Protein AF-A0A2T7AYG4-F1 (afdb_monomer)

Solvent-accessible surface area (backbone atoms only — not comparable to full-atom values): 3706 Å² total; per-residue (Å²): 125,64,64,64,56,52,49,53,50,50,51,51,51,50,60,65,48,45,47,54,71,76,38,47,71,60,43,53,50,50,52,51,56,58,70,70,47,58,66,70,57,53,50,50,53,53,48,49,52,53,51,50,51,50,51,52,50,54,51,52,55,60,73,77,105

Mean predicted aligned error: 6.22 Å

InterPro domains:
  IPR019201 Protein of unknown function DUF2065 [PF09838] (6-60)
  IPR019201 Protein of unknown function DUF2065 [PTHR38602] (1-62)

Organism: NCBI:txid413501

Radius of gyration: 15.67 Å; Cα contacts (8 Å, |Δi|>4): 6; chains: 1; bounding box: 37×26×33 Å

Sequence (65 aa):
MNTTVLLALALVLVVEGLGPLLFPRLWRRMIVSVAQLPDTLLRRFGGGLVVAGIVIYYMLRKTIN

Structure (mmCIF, N/CA/C/O backbone):
data_AF-A0A2T7AYG4-F1
#
_entry.id   AF-A0A2T7AYG4-F1
#
loop_
_atom_site.group_PDB
_atom_site.id
_atom_site.type_symbol
_atom_site.label_atom_id
_atom_site.label_alt_id
_atom_site.label_comp_i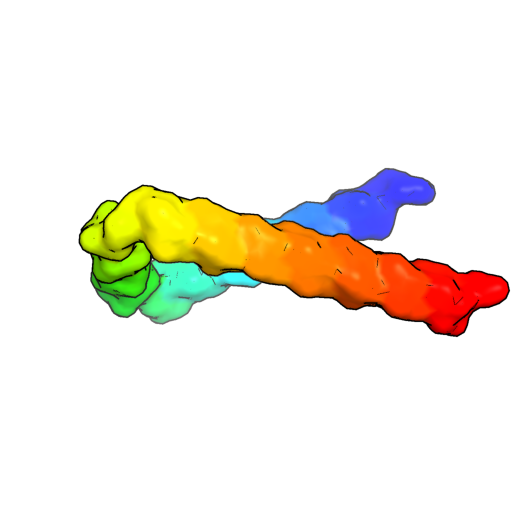d
_atom_site.label_asym_id
_atom_site.label_entity_id
_atom_site.label_seq_id
_atom_site.pdbx_PDB_ins_code
_atom_site.Cartn_x
_atom_site.Cartn_y
_atom_site.Cartn_z
_atom_site.occupancy
_atom_site.B_iso_or_equiv
_atom_site.auth_seq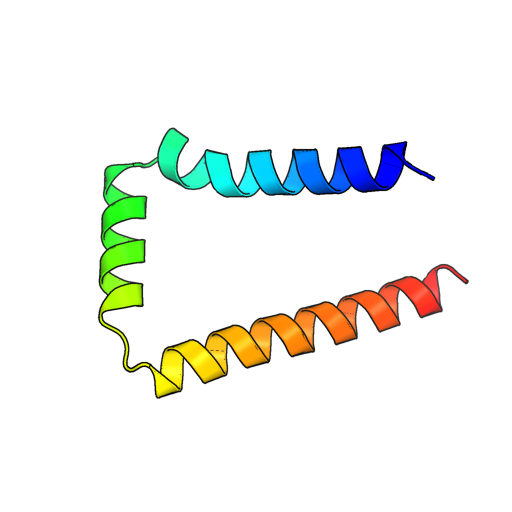_id
_atom_site.auth_comp_id
_atom_site.auth_asym_id
_atom_site.auth_atom_id
_atom_site.pdbx_PDB_model_num
ATOM 1 N N . MET A 1 1 ? 21.353 -7.304 -9.565 1.00 57.66 1 MET A N 1
ATOM 2 C CA . MET A 1 1 ? 20.063 -7.939 -9.203 1.00 57.66 1 MET A CA 1
ATOM 3 C C . MET A 1 1 ? 19.481 -7.407 -7.886 1.00 57.66 1 MET A C 1
ATOM 5 O O . MET A 1 1 ? 18.267 -7.399 -7.762 1.00 57.66 1 MET A O 1
ATOM 9 N N . ASN A 1 2 ? 20.282 -6.865 -6.954 1.00 72.12 2 ASN A N 1
ATOM 10 C CA . ASN A 1 2 ? 19.762 -6.322 -5.682 1.00 72.12 2 ASN A CA 1
ATOM 11 C C . ASN A 1 2 ? 19.218 -4.885 -5.777 1.00 72.12 2 ASN A C 1
ATOM 13 O O . ASN A 1 2 ? 18.294 -4.534 -5.050 1.00 72.12 2 ASN A O 1
ATOM 17 N N . THR A 1 3 ? 19.744 -4.058 -6.685 1.00 83.56 3 THR A N 1
ATOM 18 C CA . THR A 1 3 ? 19.366 -2.638 -6.788 1.00 83.56 3 THR A CA 1
ATOM 19 C C . THR A 1 3 ? 17.911 -2.446 -7.212 1.00 83.56 3 THR A C 1
ATOM 21 O O . THR A 1 3 ? 17.236 -1.579 -6.677 1.00 83.56 3 THR A O 1
ATOM 24 N N . THR A 1 4 ? 17.393 -3.283 -8.117 1.00 85.75 4 THR A N 1
ATOM 25 C CA . THR A 1 4 ? 15.993 -3.213 -8.568 1.00 85.75 4 THR A CA 1
ATOM 26 C C . THR A 1 4 ? 15.014 -3.578 -7.453 1.00 85.75 4 THR A C 1
ATOM 28 O O . THR A 1 4 ? 13.979 -2.936 -7.319 1.00 85.75 4 THR A O 1
ATOM 31 N N . VAL A 1 5 ? 15.355 -4.570 -6.623 1.00 85.44 5 VAL A N 1
ATOM 32 C CA . VAL A 1 5 ? 14.534 -4.964 -5.466 1.00 85.44 5 VAL A CA 1
ATOM 33 C C . VAL A 1 5 ? 14.541 -3.863 -4.407 1.00 85.44 5 VAL A C 1
ATOM 35 O O . VAL A 1 5 ? 13.484 -3.493 -3.907 1.00 85.44 5 VAL A O 1
ATOM 38 N N . LEU A 1 6 ? 15.712 -3.286 -4.116 1.00 90.06 6 LEU A N 1
ATOM 39 C CA . LEU A 1 6 ? 15.843 -2.144 -3.204 1.00 90.06 6 LEU A CA 1
ATOM 40 C C . LEU A 1 6 ? 15.081 -0.912 -3.709 1.00 90.06 6 LEU A C 1
ATOM 42 O O . LEU A 1 6 ? 14.433 -0.236 -2.918 1.00 90.06 6 LEU A O 1
ATOM 46 N N . LEU A 1 7 ? 15.108 -0.645 -5.018 1.00 90.62 7 LEU A N 1
ATOM 47 C CA . LEU A 1 7 ? 14.357 0.450 -5.632 1.00 90.62 7 LEU A CA 1
ATOM 48 C C . LEU A 1 7 ? 12.842 0.218 -5.539 1.00 90.62 7 LEU A C 1
ATOM 50 O O . LEU A 1 7 ? 12.108 1.126 -5.158 1.00 90.62 7 LEU A O 1
ATOM 54 N N . ALA A 1 8 ? 12.371 -0.995 -5.847 1.00 89.44 8 ALA A N 1
ATOM 55 C CA . ALA A 1 8 ? 10.961 -1.350 -5.716 1.00 89.44 8 ALA A CA 1
ATOM 56 C C . ALA A 1 8 ? 10.488 -1.216 -4.261 1.00 89.44 8 ALA A C 1
ATOM 58 O O . ALA A 1 8 ? 9.434 -0.635 -4.011 1.00 89.44 8 ALA A O 1
ATOM 59 N N . LEU A 1 9 ? 11.298 -1.672 -3.299 1.00 90.44 9 LEU A N 1
ATOM 60 C CA . LEU A 1 9 ? 11.019 -1.509 -1.874 1.00 90.44 9 LEU A CA 1
ATOM 61 C C . LEU A 1 9 ? 10.984 -0.028 -1.465 1.00 90.44 9 LEU A C 1
ATOM 63 O O . LEU A 1 9 ? 10.069 0.384 -0.757 1.00 90.44 9 LEU A O 1
ATOM 67 N N . ALA A 1 10 ? 11.934 0.783 -1.939 1.00 92.50 10 ALA A N 1
ATOM 68 C CA . ALA A 1 10 ? 11.957 2.219 -1.672 1.00 92.50 10 ALA A CA 1
ATOM 69 C C . ALA A 1 10 ? 10.693 2.916 -2.200 1.00 92.50 10 ALA A C 1
ATOM 71 O O . ALA A 1 10 ? 10.093 3.713 -1.484 1.00 92.50 10 ALA A O 1
ATOM 72 N N . LEU A 1 11 ? 10.244 2.579 -3.413 1.00 92.75 11 LEU A N 1
ATOM 73 C CA . LEU A 1 11 ? 9.011 3.127 -3.984 1.00 92.75 11 LEU A CA 1
ATOM 74 C C . LEU A 1 11 ? 7.769 2.705 -3.191 1.00 92.75 11 LEU A C 1
ATOM 76 O O . LEU A 1 11 ? 6.913 3.547 -2.929 1.00 92.75 11 LEU A O 1
ATOM 80 N N . VAL A 1 12 ? 7.687 1.442 -2.760 1.00 93.25 12 VAL A N 1
ATOM 81 C CA . VAL A 1 12 ? 6.593 0.964 -1.896 1.00 93.25 12 VAL A CA 1
ATOM 82 C C . VAL A 1 12 ? 6.560 1.745 -0.582 1.00 93.25 12 VAL A C 1
ATOM 84 O O . VAL A 1 12 ? 5.496 2.209 -0.185 1.00 93.25 12 VAL A O 1
ATOM 87 N N . LEU A 1 13 ? 7.713 1.967 0.057 1.00 92.62 13 LEU A N 1
ATOM 88 C CA . LEU A 1 13 ? 7.801 2.749 1.294 1.00 92.62 13 LEU A CA 1
ATOM 89 C C . LEU A 1 13 ? 7.397 4.214 1.100 1.00 92.62 13 LEU A C 1
ATOM 91 O O . LEU A 1 13 ? 6.727 4.777 1.963 1.00 92.62 13 LEU A O 1
ATOM 95 N N . VAL A 1 14 ? 7.774 4.831 -0.023 1.00 93.94 14 VAL A N 1
ATOM 96 C CA . VAL A 1 14 ? 7.339 6.195 -0.351 1.00 93.94 14 VAL A CA 1
ATOM 97 C C . VAL A 1 14 ? 5.820 6.235 -0.504 1.00 93.94 14 VAL A C 1
ATOM 99 O O . VAL A 1 14 ? 5.177 7.070 0.121 1.00 93.94 14 VAL A O 1
ATOM 102 N N . VAL A 1 15 ? 5.227 5.319 -1.273 1.00 91.06 15 VAL A N 1
ATOM 103 C CA . VAL A 1 15 ? 3.771 5.288 -1.497 1.00 91.06 15 VAL A CA 1
ATOM 104 C C . VAL A 1 15 ? 3.001 5.025 -0.198 1.00 91.06 15 VAL A C 1
ATOM 106 O O . VAL A 1 15 ? 2.058 5.758 0.101 1.00 91.06 15 VAL A O 1
ATOM 109 N N . GLU A 1 16 ? 3.429 4.050 0.605 1.00 88.94 16 GLU A N 1
ATOM 110 C CA . GLU A 1 16 ? 2.828 3.749 1.914 1.00 88.94 16 GLU A CA 1
ATOM 111 C C . GLU A 1 16 ? 2.996 4.907 2.913 1.00 88.94 16 GLU A C 1
ATOM 113 O O . GLU A 1 16 ? 2.089 5.203 3.691 1.00 88.94 16 GLU A O 1
ATOM 118 N N . GLY A 1 17 ? 4.130 5.613 2.877 1.00 88.75 17 GLY A N 1
ATOM 119 C CA . GLY A 1 17 ? 4.413 6.754 3.750 1.00 88.75 17 GLY A CA 1
ATOM 120 C C . GLY A 1 17 ? 3.705 8.053 3.348 1.00 88.75 17 GLY A C 1
ATOM 121 O O . GLY A 1 17 ? 3.445 8.899 4.205 1.00 88.75 17 GLY A O 1
ATOM 122 N N . LEU A 1 18 ? 3.348 8.222 2.071 1.00 92.12 18 LEU A N 1
ATOM 123 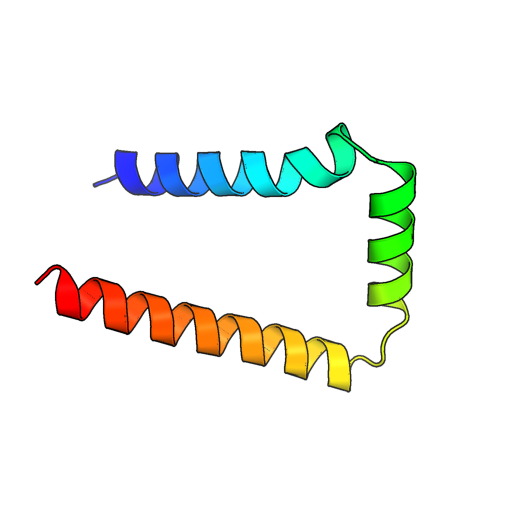C CA . LEU A 1 18 ? 2.699 9.439 1.568 1.00 92.12 18 LEU A CA 1
ATOM 124 C C . LEU A 1 18 ? 1.299 9.648 2.157 1.00 92.12 18 LEU A C 1
ATOM 126 O O . LEU A 1 18 ? 0.941 10.776 2.497 1.00 92.12 18 LEU A O 1
ATOM 130 N N . GLY A 1 19 ? 0.522 8.576 2.317 1.00 87.75 19 GLY A N 1
ATOM 131 C CA . GLY A 1 19 ? -0.815 8.615 2.918 1.00 87.75 19 GLY A CA 1
ATOM 132 C C . GLY A 1 19 ? -0.853 9.268 4.311 1.00 87.75 19 GLY A C 1
ATOM 133 O O . GLY A 1 19 ? -1.541 10.281 4.491 1.00 87.75 19 GLY A O 1
ATOM 134 N N . PRO A 1 20 ? -0.105 8.741 5.301 1.00 88.00 20 PRO A N 1
ATOM 135 C CA . PRO A 1 20 ? -0.046 9.320 6.638 1.00 88.00 20 PRO A CA 1
ATOM 136 C C . PRO A 1 20 ? 0.666 10.680 6.679 1.00 88.00 20 PRO A C 1
ATOM 138 O O . PRO A 1 20 ? 0.295 11.505 7.514 1.00 88.00 20 PRO A O 1
ATOM 141 N N . LEU A 1 21 ? 1.640 10.938 5.797 1.00 91.00 21 LEU A N 1
ATOM 142 C CA . LEU A 1 21 ? 2.390 12.199 5.776 1.00 91.00 21 LEU A CA 1
ATOM 143 C C . LEU A 1 21 ? 1.551 13.378 5.257 1.00 91.00 21 LEU A C 1
ATOM 145 O O . LEU A 1 21 ? 1.586 14.457 5.845 1.00 91.00 21 LEU A O 1
ATOM 149 N N . LEU A 1 22 ? 0.790 13.1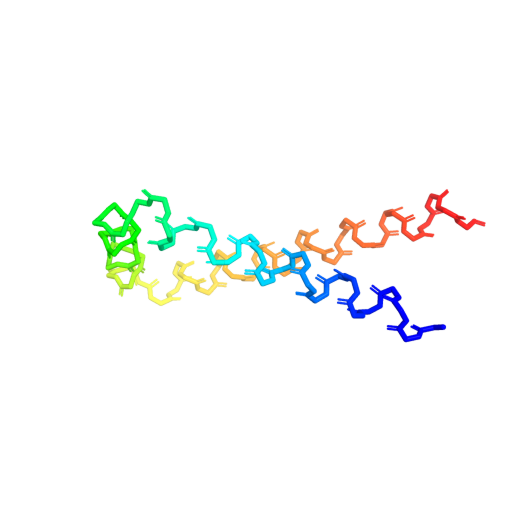82 4.176 1.00 91.12 22 LEU A N 1
ATOM 150 C CA . LEU A 1 22 ? 0.013 14.254 3.544 1.00 91.12 22 LEU A CA 1
ATOM 151 C C . LEU A 1 22 ? -1.319 14.512 4.257 1.00 91.12 22 LEU A C 1
ATOM 153 O O . LEU A 1 22 ? -1.692 15.665 4.470 1.00 91.12 22 LEU A O 1
ATOM 157 N N . PHE A 1 23 ? -2.047 13.457 4.644 1.00 89.56 23 PHE A N 1
ATOM 158 C CA . PHE A 1 23 ? -3.393 13.595 5.214 1.00 89.56 23 PHE A CA 1
ATOM 159 C C . PHE A 1 23 ? -3.654 12.614 6.369 1.00 89.56 23 PHE A C 1
ATOM 161 O O . PHE A 1 23 ? -4.522 11.742 6.261 1.00 89.56 23 PHE A O 1
ATOM 168 N N . PRO A 1 24 ? -3.004 12.786 7.535 1.00 87.12 24 PRO A N 1
ATOM 169 C CA . PRO A 1 24 ? -3.068 11.823 8.641 1.00 87.12 24 PRO A CA 1
ATOM 170 C C . PRO A 1 24 ? -4.490 11.587 9.173 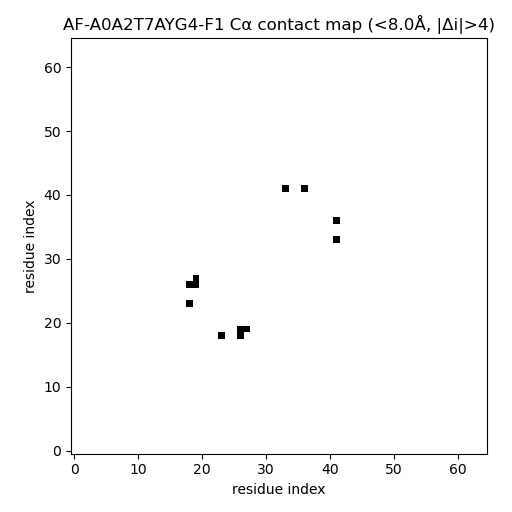1.00 87.12 24 PRO A C 1
ATOM 172 O O . PRO A 1 24 ? -4.857 10.468 9.535 1.00 87.12 24 PRO A O 1
ATOM 175 N N . ARG A 1 25 ? -5.333 12.631 9.204 1.00 89.75 25 ARG A N 1
ATOM 176 C CA . ARG A 1 25 ? -6.724 12.528 9.685 1.00 89.75 25 ARG A CA 1
ATOM 177 C C . ARG A 1 25 ? -7.615 11.739 8.725 1.00 89.75 25 ARG A C 1
ATOM 179 O O . ARG A 1 25 ? -8.418 10.928 9.180 1.00 89.75 25 ARG A O 1
ATOM 186 N N . LEU A 1 26 ? -7.484 11.985 7.420 1.00 87.62 26 LEU A N 1
ATOM 187 C CA . LEU A 1 26 ? -8.253 11.280 6.394 1.00 87.62 26 LEU A CA 1
ATOM 188 C C . LEU A 1 26 ? -7.784 9.829 6.290 1.00 87.62 26 LEU A C 1
ATOM 190 O O . LEU A 1 26 ? -8.612 8.926 6.326 1.00 87.62 26 LEU A O 1
ATOM 194 N N . TRP A 1 27 ? -6.467 9.614 6.270 1.00 89.62 27 TRP A N 1
ATOM 195 C CA . TRP A 1 27 ? -5.847 8.293 6.252 1.00 89.62 27 TRP A CA 1
ATOM 196 C C . TRP A 1 27 ? -6.332 7.415 7.408 1.00 89.62 27 TRP A C 1
ATOM 198 O O . TRP A 1 27 ? -6.833 6.313 7.191 1.00 89.62 27 TRP A O 1
ATOM 208 N N . ARG A 1 28 ? -6.302 7.939 8.642 1.00 88.38 28 ARG A N 1
ATOM 209 C CA . ARG A 1 28 ? -6.798 7.216 9.821 1.00 88.38 28 ARG A CA 1
ATOM 210 C C . ARG A 1 28 ? -8.286 6.882 9.715 1.00 88.38 28 ARG A C 1
ATOM 212 O O . ARG A 1 28 ? -8.677 5.776 10.072 1.00 88.38 28 ARG A O 1
ATOM 219 N N . ARG A 1 29 ? -9.117 7.809 9.220 1.00 91.56 29 ARG A N 1
ATOM 220 C CA . ARG A 1 29 ? -10.547 7.543 8.988 1.00 91.56 29 ARG A CA 1
ATOM 221 C C . ARG A 1 29 ? -10.750 6.451 7.940 1.00 91.56 29 ARG A C 1
ATOM 223 O O . ARG A 1 29 ? -11.557 5.565 8.178 1.00 91.56 29 ARG A O 1
ATOM 230 N N . MET A 1 30 ? -9.997 6.473 6.839 1.00 87.69 30 MET A N 1
ATOM 231 C CA . MET A 1 30 ? -10.080 5.433 5.809 1.00 87.69 30 MET A CA 1
ATOM 232 C C . MET A 1 30 ? -9.691 4.058 6.353 1.00 87.69 30 MET A C 1
ATOM 234 O O . MET A 1 30 ? -10.439 3.108 6.152 1.00 87.69 30 MET A O 1
ATOM 238 N N . ILE A 1 31 ? -8.585 3.954 7.097 1.00 89.00 31 ILE A N 1
ATOM 239 C CA . ILE A 1 31 ? -8.164 2.685 7.712 1.00 89.00 31 ILE A CA 1
ATOM 240 C C . ILE A 1 31 ? -9.233 2.159 8.666 1.00 89.00 31 ILE A C 1
ATOM 242 O O . ILE A 1 31 ? -9.556 0.978 8.619 1.00 89.00 31 ILE A O 1
ATOM 246 N N . VAL A 1 32 ? -9.809 3.019 9.512 1.00 90.69 32 VAL A N 1
ATOM 247 C CA . VAL A 1 32 ? -10.876 2.607 10.435 1.00 90.69 32 VAL A CA 1
ATOM 248 C C . VAL A 1 32 ? -12.108 2.137 9.665 1.00 90.69 32 VAL A C 1
ATOM 250 O O . VAL A 1 32 ? -12.646 1.086 9.992 1.00 90.69 32 VAL A O 1
ATOM 253 N N . SER A 1 33 ? -12.525 2.845 8.614 1.00 87.94 33 SER A N 1
ATOM 254 C CA . SER A 1 33 ? -13.639 2.406 7.765 1.00 87.94 33 SER A CA 1
ATOM 255 C C . SER A 1 33 ? -13.365 1.057 7.097 1.00 87.94 33 SER A C 1
ATOM 257 O O . SER A 1 33 ? -14.265 0.226 7.014 1.00 87.94 33 SER A O 1
ATOM 259 N N . VAL A 1 34 ? -12.126 0.811 6.660 1.00 86.50 34 VAL A N 1
ATOM 260 C CA . VAL A 1 34 ? -11.721 -0.477 6.078 1.00 86.50 34 VAL A CA 1
ATOM 261 C C . VAL A 1 34 ? -11.683 -1.583 7.134 1.00 86.50 34 VAL A C 1
ATOM 263 O O . VAL A 1 34 ? -12.132 -2.691 6.867 1.00 86.50 34 VAL A O 1
ATOM 266 N N . ALA A 1 35 ? -11.214 -1.285 8.345 1.00 86.69 35 ALA A N 1
ATOM 267 C CA . ALA A 1 35 ? -11.176 -2.230 9.460 1.00 86.69 35 ALA A CA 1
ATOM 268 C C . ALA A 1 35 ? -12.570 -2.598 10.000 1.00 86.69 35 ALA A C 1
ATOM 270 O O . ALA A 1 35 ? -12.715 -3.614 10.669 1.00 86.69 35 ALA A O 1
ATOM 271 N N . GLN A 1 36 ? -13.591 -1.781 9.727 1.00 89.38 36 GLN A N 1
ATOM 272 C CA . GLN A 1 36 ? -14.989 -2.067 10.070 1.00 89.38 36 GLN A CA 1
ATOM 273 C C . GLN A 1 36 ? -15.708 -2.904 8.995 1.00 89.38 36 GLN A C 1
ATOM 275 O O . GLN A 1 36 ? -16.851 -3.312 9.203 1.00 89.38 36 GLN A O 1
ATOM 280 N N . LEU A 1 37 ? -15.081 -3.159 7.837 1.00 85.81 37 LEU A N 1
ATOM 281 C CA . LEU A 1 37 ? -15.663 -4.025 6.811 1.00 85.81 37 LEU A CA 1
ATOM 282 C C . LEU A 1 37 ? -15.663 -5.489 7.278 1.00 85.81 37 LEU A C 1
ATOM 284 O O . LEU A 1 37 ? -14.732 -5.917 7.958 1.00 85.81 37 LEU A O 1
ATOM 288 N N . PRO A 1 38 ? -16.650 -6.299 6.856 1.00 86.62 38 PRO A N 1
ATOM 289 C CA . PRO A 1 38 ? -16.660 -7.726 7.153 1.00 86.62 38 PRO A CA 1
ATOM 290 C C . PRO A 1 38 ? -15.406 -8.411 6.602 1.00 86.62 38 PRO A C 1
ATOM 292 O O . PRO A 1 38 ? -15.059 -8.212 5.433 1.00 86.62 38 PRO A O 1
ATOM 295 N N . ASP A 1 39 ? -14.800 -9.311 7.379 1.00 86.31 39 ASP A N 1
ATOM 296 C CA . ASP A 1 39 ? -13.590 -10.054 6.984 1.00 86.31 39 ASP A CA 1
ATOM 297 C C . ASP A 1 39 ? -13.730 -10.752 5.623 1.00 86.31 39 ASP A C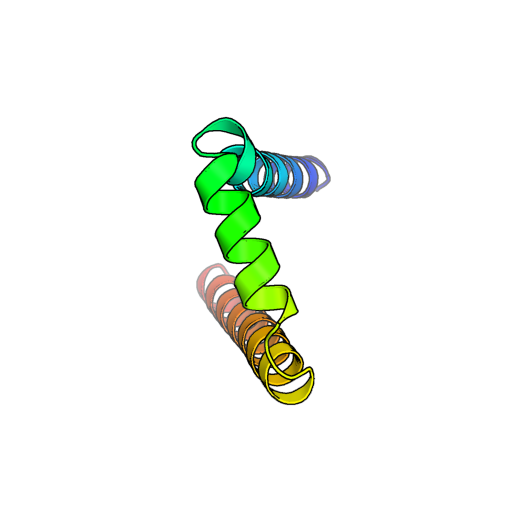 1
ATOM 299 O O . ASP A 1 39 ? -12.773 -10.871 4.860 1.00 86.31 39 ASP A O 1
ATOM 303 N N . THR A 1 40 ? -14.944 -11.184 5.270 1.00 86.62 40 THR A N 1
ATOM 304 C CA . THR A 1 40 ? -15.235 -11.804 3.967 1.00 86.62 40 THR A CA 1
ATOM 305 C C . THR A 1 40 ? -15.009 -10.837 2.803 1.00 86.62 40 THR A C 1
ATOM 307 O O . THR A 1 40 ? -14.451 -11.227 1.777 1.00 86.62 40 THR A O 1
ATOM 310 N N . LEU A 1 41 ? -15.420 -9.574 2.946 1.00 85.38 41 LEU A N 1
ATOM 311 C CA . LEU A 1 41 ? -15.169 -8.533 1.949 1.00 85.38 41 LEU A C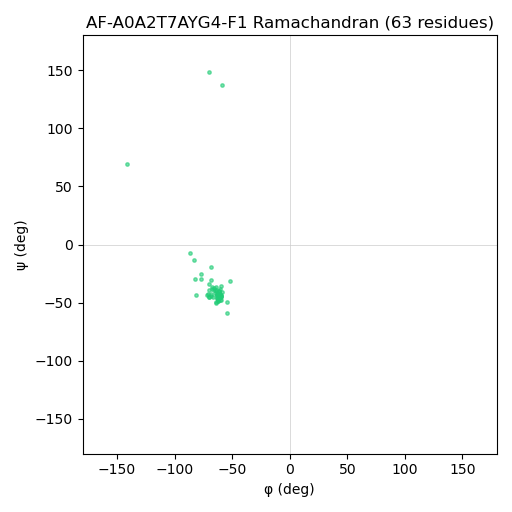A 1
ATOM 312 C C . LEU A 1 41 ? -13.688 -8.176 1.920 1.00 85.38 41 LEU A C 1
ATOM 314 O O . LEU A 1 41 ? -13.108 -8.147 0.837 1.00 85.38 41 LEU A O 1
ATOM 318 N N . LEU A 1 42 ? -13.058 -8.002 3.083 1.00 87.81 42 LEU A N 1
ATOM 319 C CA . LEU A 1 42 ? -11.634 -7.681 3.164 1.00 87.81 42 LEU A CA 1
ATOM 320 C C . LEU A 1 42 ? -10.768 -8.757 2.484 1.00 87.81 42 LEU A C 1
ATOM 322 O O . LEU A 1 42 ? -9.869 -8.432 1.709 1.00 87.81 42 LEU A O 1
ATOM 326 N N . ARG A 1 43 ? -11.099 -10.042 2.671 1.00 89.44 43 ARG A N 1
ATOM 327 C CA . ARG A 1 43 ? -10.431 -11.171 1.997 1.00 89.44 43 ARG A CA 1
ATOM 328 C C . ARG A 1 43 ? -10.682 -11.203 0.493 1.00 89.44 43 ARG A C 1
ATOM 330 O O . ARG A 1 43 ? -9.769 -11.546 -0.251 1.00 89.44 43 ARG A O 1
ATOM 337 N N . ARG A 1 44 ? -11.882 -10.846 0.024 1.00 89.81 44 ARG A N 1
ATOM 338 C CA . ARG A 1 44 ? -12.181 -10.749 -1.418 1.00 89.81 44 ARG A CA 1
ATOM 339 C C . ARG A 1 44 ? -11.433 -9.592 -2.072 1.00 89.81 44 ARG A C 1
ATOM 341 O O . ARG A 1 44 ? -10.876 -9.780 -3.147 1.00 89.81 44 ARG A O 1
ATOM 348 N N . PHE A 1 45 ? -11.373 -8.436 -1.414 1.00 87.62 45 PHE A N 1
ATOM 349 C CA . PHE A 1 45 ? -10.595 -7.287 -1.879 1.00 87.62 45 PHE A CA 1
ATOM 350 C C . PHE A 1 45 ? -9.097 -7.598 -1.904 1.00 87.62 45 PHE A C 1
ATOM 352 O O . PHE A 1 45 ? -8.457 -7.416 -2.938 1.00 87.62 45 PHE A O 1
ATOM 359 N N . GLY A 1 46 ? -8.555 -8.140 -0.811 1.00 86.69 46 GLY A N 1
ATOM 360 C CA . GLY A 1 46 ? -7.156 -8.561 -0.740 1.00 86.69 46 GLY A CA 1
ATOM 361 C C . GLY A 1 46 ? -6.822 -9.643 -1.769 1.00 86.69 46 GLY A C 1
ATOM 362 O O . GLY A 1 46 ? -5.835 -9.530 -2.489 1.00 86.69 46 GLY A O 1
ATOM 363 N N . GLY A 1 47 ? -7.681 -10.654 -1.912 1.00 90.88 47 GLY A N 1
ATOM 364 C CA . GLY A 1 47 ? -7.533 -11.698 -2.926 1.00 90.8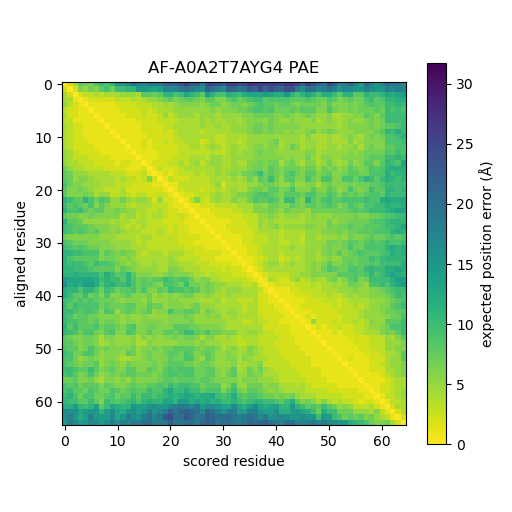8 47 GLY A CA 1
ATOM 365 C C . GLY A 1 47 ? -7.579 -11.145 -4.352 1.00 90.88 47 GLY A C 1
ATOM 366 O O . GLY A 1 47 ? -6.735 -11.500 -5.169 1.00 90.88 47 GLY A O 1
ATOM 367 N N . GLY A 1 48 ? -8.506 -10.228 -4.642 1.00 91.75 48 GLY A N 1
ATOM 368 C CA . GLY A 1 48 ? -8.598 -9.549 -5.935 1.00 91.75 48 GLY A CA 1
ATOM 369 C C . GLY A 1 48 ? -7.350 -8.729 -6.264 1.00 91.75 48 GLY A C 1
ATOM 370 O O . GLY A 1 48 ? -6.846 -8.820 -7.380 1.00 91.75 48 GLY A O 1
ATOM 371 N N . LEU A 1 49 ? -6.806 -7.996 -5.288 1.00 90.56 49 LEU A N 1
ATOM 372 C CA . LEU A 1 49 ? -5.548 -7.253 -5.428 1.00 90.56 49 LEU A CA 1
ATOM 373 C C . LEU A 1 49 ? -4.361 -8.179 -5.720 1.00 90.56 49 LEU A C 1
ATOM 375 O O . LEU A 1 49 ? -3.567 -7.885 -6.612 1.00 90.56 49 LEU A O 1
ATOM 379 N N . VAL A 1 50 ? -4.261 -9.315 -5.022 1.00 92.56 50 VAL A N 1
ATOM 380 C CA . VAL A 1 50 ? -3.215 -10.320 -5.274 1.00 92.56 50 VAL A CA 1
ATOM 381 C C . VAL A 1 50 ? -3.336 -10.887 -6.687 1.00 92.56 50 VAL A C 1
ATOM 383 O O . VAL A 1 50 ? -2.348 -10.921 -7.419 1.00 92.56 50 VAL A O 1
ATOM 386 N N . VAL A 1 51 ? -4.540 -11.290 -7.102 1.00 94.31 51 VAL A N 1
ATOM 387 C CA . VAL A 1 51 ? -4.775 -11.831 -8.449 1.00 94.31 51 VAL A CA 1
ATOM 388 C C . VAL A 1 51 ? -4.458 -10.785 -9.518 1.00 94.31 51 VAL A C 1
ATOM 390 O O . VAL A 1 51 ? -3.727 -11.087 -10.459 1.00 94.31 51 VAL A O 1
ATOM 393 N N . ALA A 1 52 ? -4.937 -9.550 -9.362 1.00 92.44 52 ALA A N 1
ATOM 394 C CA . ALA A 1 52 ? -4.648 -8.461 -10.292 1.00 92.44 52 ALA A CA 1
ATOM 395 C C . ALA A 1 52 ? -3.140 -8.177 -10.387 1.00 92.44 52 ALA A C 1
ATOM 397 O O . ALA A 1 52 ? -2.609 -8.062 -11.490 1.00 92.44 52 ALA A O 1
ATOM 398 N N . GLY A 1 53 ? -2.433 -8.137 -9.254 1.00 88.94 53 GLY A N 1
ATOM 399 C CA . GLY A 1 53 ? -0.983 -7.948 -9.216 1.00 88.94 53 GLY A CA 1
ATOM 400 C C . GLY A 1 53 ? -0.222 -9.063 -9.938 1.00 88.94 53 GLY A C 1
ATOM 401 O O . GLY A 1 53 ? 0.686 -8.782 -10.719 1.00 88.94 53 GLY A O 1
ATOM 402 N N . ILE A 1 54 ? -0.633 -10.321 -9.748 1.00 92.50 54 ILE A N 1
ATOM 403 C CA . ILE A 1 54 ? -0.060 -11.475 -10.456 1.00 92.50 54 ILE A CA 1
ATOM 404 C C . ILE A 1 54 ? -0.314 -11.365 -11.963 1.00 92.50 54 ILE A C 1
ATOM 406 O O . ILE A 1 54 ? 0.613 -11.552 -12.748 1.00 92.50 54 ILE A O 1
ATOM 410 N N . VAL A 1 55 ? -1.537 -11.030 -12.381 1.00 92.12 55 VAL A N 1
ATOM 411 C CA . VAL A 1 55 ? -1.885 -10.864 -13.802 1.00 92.12 55 VAL A CA 1
ATOM 412 C C . VAL A 1 55 ? -1.045 -9.761 -14.443 1.00 92.12 55 VAL A C 1
ATOM 414 O O . VAL A 1 55 ? -0.440 -9.995 -15.489 1.00 92.12 55 VAL A O 1
ATOM 417 N N . ILE A 1 56 ? -0.940 -8.593 -13.802 1.00 89.38 56 ILE A N 1
ATOM 418 C CA . ILE A 1 56 ? -0.116 -7.477 -14.289 1.00 89.38 56 ILE A CA 1
ATOM 419 C C . ILE A 1 56 ? 1.353 -7.898 -14.379 1.00 89.38 56 ILE A C 1
ATOM 421 O O . ILE A 1 56 ? 1.994 -7.642 -15.396 1.00 89.38 56 ILE A O 1
ATOM 425 N N . TYR A 1 57 ? 1.878 -8.586 -13.361 1.00 88.19 57 TYR A N 1
ATOM 426 C CA . TYR A 1 57 ? 3.249 -9.095 -13.367 1.00 88.19 57 TYR A CA 1
ATOM 427 C C . TYR A 1 57 ? 3.493 -10.057 -14.535 1.00 88.19 57 TYR A C 1
ATOM 429 O O . TYR A 1 57 ? 4.473 -9.898 -15.263 1.00 88.19 57 TYR A O 1
ATOM 437 N N . TYR A 1 58 ? 2.595 -11.021 -14.756 1.00 88.31 58 TYR A N 1
ATOM 438 C CA . TYR A 1 58 ? 2.705 -11.962 -15.872 1.00 88.31 58 TYR A CA 1
ATOM 439 C C . TYR A 1 58 ? 2.608 -11.263 -17.230 1.00 88.31 58 TYR A C 1
ATOM 441 O O . TYR A 1 58 ? 3.373 -11.602 -18.133 1.00 88.31 58 TYR A O 1
ATOM 449 N N . MET A 1 59 ? 1.718 -10.277 -17.377 1.00 88.06 59 MET A N 1
ATOM 450 C CA . MET A 1 59 ? 1.607 -9.485 -18.603 1.00 88.06 59 MET A CA 1
ATOM 451 C C . MET A 1 59 ? 2.876 -8.672 -18.869 1.00 88.06 59 MET A C 1
ATOM 453 O O . MET A 1 59 ? 3.428 -8.772 -19.960 1.00 88.06 59 MET A O 1
ATOM 457 N N . LEU A 1 60 ? 3.382 -7.921 -17.883 1.00 84.56 60 LEU A N 1
ATOM 458 C CA . LEU A 1 60 ? 4.616 -7.142 -18.040 1.00 84.56 60 LEU A CA 1
ATOM 459 C C . LEU A 1 60 ? 5.808 -8.046 -18.355 1.00 84.56 60 LEU A C 1
ATOM 461 O O . LEU A 1 60 ? 6.585 -7.750 -19.259 1.00 84.56 60 LEU A O 1
ATOM 465 N N . ARG A 1 61 ? 5.938 -9.165 -17.636 1.00 82.31 61 ARG A N 1
ATOM 466 C CA . ARG A 1 61 ? 7.023 -10.126 -17.846 1.00 82.31 61 ARG A CA 1
ATOM 467 C C . ARG A 1 61 ? 6.992 -10.721 -19.251 1.00 82.31 61 ARG A C 1
ATOM 469 O O . ARG A 1 61 ? 8.049 -10.892 -19.841 1.00 82.31 61 ARG A O 1
ATOM 476 N N . LYS A 1 62 ? 5.801 -11.025 -19.776 1.00 75.25 62 LYS A N 1
ATOM 477 C CA . LYS A 1 62 ? 5.624 -11.550 -21.134 1.00 75.25 62 LYS A CA 1
ATOM 478 C C . LYS A 1 62 ? 5.918 -10.503 -22.211 1.00 75.25 62 LYS A C 1
ATOM 480 O O . LYS A 1 62 ? 6.397 -10.870 -23.268 1.00 75.25 62 LYS A O 1
ATOM 485 N N . THR A 1 63 ? 5.617 -9.230 -21.965 1.00 76.06 63 THR A N 1
ATOM 486 C CA . THR A 1 63 ? 5.866 -8.142 -22.928 1.00 76.06 63 THR A CA 1
ATOM 487 C C . THR A 1 63 ? 7.337 -7.718 -22.984 1.00 76.06 63 THR A C 1
ATOM 489 O O . THR A 1 63 ? 7.794 -7.240 -24.015 1.00 76.06 63 THR A O 1
ATOM 492 N N . ILE A 1 64 ? 8.076 -7.850 -21.879 1.00 69.50 64 ILE A N 1
ATOM 493 C CA . ILE A 1 64 ? 9.490 -7.440 -21.775 1.00 69.50 64 ILE A CA 1
ATOM 494 C C . ILE A 1 64 ? 10.457 -8.520 -22.312 1.00 69.50 64 ILE A C 1
ATOM 496 O O . ILE A 1 64 ? 11.634 -8.229 -22.519 1.00 69.50 64 ILE A O 1
ATOM 500 N N . ASN A 1 65 ? 9.983 -9.748 -22.537 1.00 52.47 65 ASN A N 1
ATOM 501 C CA . ASN A 1 65 ? 10.783 -10.912 -22.935 1.00 52.47 65 ASN A CA 1
ATOM 502 C C . ASN A 1 65 ? 10.426 -11.400 -24.340 1.00 52.47 65 ASN A C 1
ATOM 504 O O . ASN A 1 65 ? 11.296 -12.058 -24.948 1.00 52.47 65 ASN A O 1
#

Fo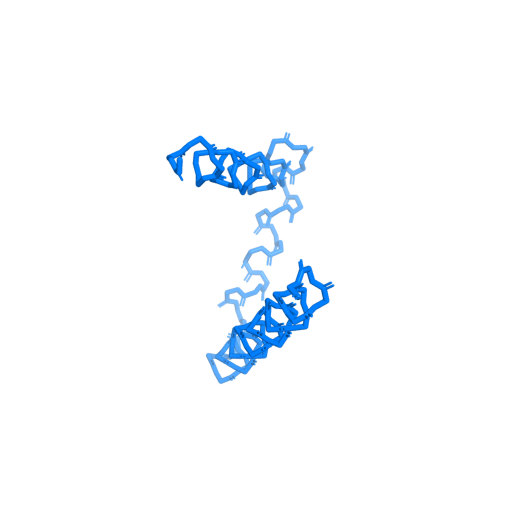ldseek 3Di:
DVVVVVVVVVVVCCVVVCLCVPCVPVSVVVVVVLVPDPPVVVCVVVVVVVVVVVVVVVVVVVVVD

Secondary structure (DSSP, 8-state):
-HHHHHHHHHHHHHHHHHHHHH-HHHHHHHHHHHHTS-HHHHHHHHHHHHHHHHHHHHHHHHHH-

pLDDT: mean 87.12, std 7.35, range [52.47, 94.31]